Protein AF-A0A061NEZ5-F1 (afdb_monomer_lite)

Sequence (132 aa):
MSYAEHNWNIEEADEYIRWNTLDNDDWFDGEEPFKVACLNNAEETLLDLFALVLKDDEHPLIEIPVEAVYYFSATLAFRHNDTNKLAQQGISSFAIRGLSTTFKDWSRETLVEMIPHVFTALLDIVSQTAVV

Radius of gyration: 17.12 Å; chains: 1; bounding box: 44×35×51 Å

pLDDT: mean 74.14, std 15.91, range [35.22, 95.94]

Foldseek 3Di:
DDPDPPPDPVVVLVVLCVVPPPDQPLVVVDDPVLLVVLLVVLQVVVVVVCCVLQVDPLRPPDDDPSSSSSHRSSLVSVCPPPVNVCLLVVNQWDDDPHDIDGDDDSPNDDSVNSRPVVVVVVSVVVVVVSPD

Structure (mmCIF, N/CA/C/O backbone):
data_AF-A0A061NEZ5-F1
#
_entry.id   AF-A0A061NEZ5-F1
#
loop_
_atom_site.group_PDB
_atom_site.id
_atom_site.type_symbol
_atom_site.label_atom_id
_atom_site.label_alt_id
_atom_site.label_comp_id
_atom_site.label_asym_id
_atom_site.label_entity_id
_atom_site.label_seq_id
_atom_site.pdbx_PDB_ins_code
_atom_site.Cartn_x
_atom_site.Cartn_y
_atom_site.Cartn_z
_atom_site.occupancy
_atom_site.B_iso_or_equiv
_atom_site.auth_seq_id
_atom_site.auth_comp_id
_atom_site.auth_asym_id
_atom_site.auth_atom_id
_atom_site.pdbx_PDB_model_num
ATOM 1 N N . MET A 1 1 ? 9.518 -3.339 21.014 1.00 40.38 1 MET A N 1
ATOM 2 C CA . MET A 1 1 ? 8.460 -3.489 20.002 1.00 40.38 1 MET A CA 1
ATOM 3 C C . MET A 1 1 ? 8.714 -4.835 19.352 1.00 40.38 1 MET A C 1
ATOM 5 O O . MET A 1 1 ? 9.751 -4.999 18.727 1.00 40.38 1 MET A O 1
ATOM 9 N N . SER A 1 2 ? 7.917 -5.840 19.707 1.00 35.22 2 SER A N 1
ATOM 10 C CA . SER A 1 2 ? 8.035 -7.186 19.147 1.00 35.22 2 SER A CA 1
ATOM 11 C C . SER A 1 2 ? 7.237 -7.165 17.857 1.00 35.22 2 SER A C 1
ATOM 13 O O . SER A 1 2 ? 6.022 -7.025 17.940 1.00 35.22 2 SER A O 1
ATOM 15 N N . TYR A 1 3 ? 7.897 -7.234 16.703 1.00 41.59 3 TYR A N 1
ATOM 16 C CA . TYR A 1 3 ? 7.191 -7.453 15.445 1.00 41.59 3 TYR A CA 1
ATOM 17 C C . TYR A 1 3 ? 6.529 -8.823 15.568 1.00 41.59 3 TYR A C 1
ATOM 19 O O . TYR A 1 3 ? 7.223 -9.833 15.692 1.00 41.59 3 TYR A O 1
ATOM 27 N N . ALA A 1 4 ? 5.202 -8.856 15.667 1.00 47.31 4 ALA A N 1
ATOM 28 C CA . ALA A 1 4 ? 4.496 -10.096 15.416 1.00 47.31 4 ALA A CA 1
ATOM 29 C C . ALA A 1 4 ? 4.847 -10.467 13.973 1.00 47.31 4 ALA A C 1
ATOM 31 O O . ALA A 1 4 ? 4.671 -9.650 13.073 1.00 47.31 4 ALA A O 1
ATOM 32 N N . GLU A 1 5 ? 5.434 -11.642 13.762 1.00 51.34 5 GLU A N 1
ATOM 33 C CA . GLU A 1 5 ? 5.599 -12.192 12.420 1.00 51.34 5 GLU A CA 1
ATOM 34 C C . GLU A 1 5 ? 4.190 -12.484 11.891 1.00 51.34 5 GLU A C 1
ATOM 36 O O . GLU A 1 5 ? 3.670 -13.588 12.054 1.00 51.34 5 GLU A O 1
ATOM 41 N N . HIS A 1 6 ? 3.521 -11.463 11.349 1.00 62.28 6 HIS A N 1
ATOM 42 C CA . HIS A 1 6 ? 2.255 -11.644 10.661 1.00 62.28 6 HIS A CA 1
ATOM 43 C C . HIS A 1 6 ? 2.587 -12.382 9.368 1.00 62.28 6 HIS A C 1
ATOM 45 O O . HIS A 1 6 ? 3.169 -11.829 8.433 1.00 62.28 6 HIS A O 1
ATOM 51 N N . ASN A 1 7 ? 2.321 -13.685 9.358 1.00 79.94 7 ASN A N 1
ATOM 52 C CA . ASN A 1 7 ? 2.565 -14.510 8.190 1.00 79.94 7 ASN A CA 1
ATOM 53 C C . ASN A 1 7 ? 1.425 -14.276 7.197 1.00 79.94 7 ASN A C 1
ATOM 55 O O . ASN A 1 7 ? 0.380 -14.922 7.279 1.00 79.94 7 ASN A O 1
ATOM 59 N N . TRP A 1 8 ? 1.604 -13.300 6.311 1.00 89.50 8 TRP A N 1
ATOM 60 C CA . TRP A 1 8 ? 0.609 -12.950 5.307 1.00 89.50 8 TRP A CA 1
ATOM 61 C C . TRP A 1 8 ? 0.359 -14.101 4.335 1.00 89.50 8 TRP A C 1
ATOM 63 O O . TRP A 1 8 ? 1.290 -14.669 3.765 1.00 89.50 8 TRP A O 1
ATOM 73 N N . ASN A 1 9 ? -0.915 -14.399 4.092 1.00 92.69 9 ASN A N 1
ATOM 74 C CA . ASN A 1 9 ? -1.318 -15.277 3.006 1.00 92.69 9 ASN A CA 1
ATOM 75 C C . ASN A 1 9 ? -1.319 -14.494 1.685 1.00 92.69 9 ASN A C 1
ATOM 77 O O . ASN A 1 9 ? -2.265 -13.775 1.368 1.00 92.69 9 ASN A O 1
ATOM 81 N N . ILE A 1 10 ? -0.230 -14.608 0.924 1.00 92.88 10 ILE A N 1
ATOM 82 C CA . ILE A 1 10 ? -0.053 -13.849 -0.321 1.00 92.88 10 ILE A CA 1
ATOM 83 C C . ILE A 1 10 ? -1.046 -14.281 -1.403 1.00 92.88 10 ILE A C 1
ATOM 85 O O . ILE A 1 10 ? -1.489 -13.435 -2.173 1.00 92.88 10 ILE A O 1
ATOM 89 N N . GLU A 1 11 ? -1.443 -15.555 -1.445 1.00 94.00 11 GLU A N 1
ATOM 90 C CA . GLU A 1 11 ? -2.437 -16.033 -2.417 1.00 94.00 11 GLU A CA 1
ATOM 91 C C . GLU A 1 11 ? -3.805 -15.383 -2.179 1.00 94.00 11 GLU A C 1
ATOM 93 O O . GLU A 1 11 ? -4.457 -14.931 -3.118 1.00 94.00 11 GLU A O 1
ATOM 98 N N . GLU A 1 12 ? -4.209 -15.265 -0.916 1.00 94.38 12 GLU A N 1
ATOM 99 C CA . GLU A 1 12 ? -5.453 -14.596 -0.525 1.00 94.38 12 GLU A CA 1
ATOM 100 C C . GLU A 1 12 ? -5.411 -13.090 -0.816 1.00 94.38 12 GLU A C 1
ATOM 102 O O . GLU A 1 12 ? -6.363 -12.537 -1.373 1.00 94.38 12 GLU A O 1
ATOM 107 N N . ALA A 1 13 ? -4.283 -12.434 -0.521 1.00 92.44 13 ALA A N 1
ATOM 108 C CA . ALA A 1 13 ? -4.077 -11.033 -0.878 1.00 92.44 13 ALA A CA 1
ATOM 109 C C . ALA A 1 13 ? -4.138 -10.822 -2.404 1.00 92.44 13 ALA A C 1
ATOM 111 O O . ALA A 1 13 ? -4.790 -9.888 -2.874 1.00 92.44 13 ALA A O 1
ATOM 112 N N . ASP A 1 14 ? -3.513 -11.709 -3.186 1.00 95.31 14 ASP A N 1
ATOM 113 C CA . ASP A 1 14 ? -3.537 -11.681 -4.650 1.00 95.31 14 ASP A CA 1
ATOM 114 C C . ASP A 1 14 ? -4.964 -11.846 -5.198 1.00 95.31 14 ASP A C 1
ATOM 116 O O . ASP A 1 14 ? -5.363 -11.107 -6.104 1.00 95.31 14 ASP A O 1
ATOM 120 N N . GLU A 1 15 ? -5.755 -12.779 -4.661 1.00 95.94 15 GLU A N 1
ATOM 121 C CA . GLU A 1 15 ? -7.159 -12.946 -5.052 1.00 95.94 15 GLU A CA 1
ATOM 122 C C . GLU A 1 15 ? -7.984 -11.701 -4.729 1.00 95.94 15 GLU A C 1
ATOM 124 O O . GLU A 1 15 ? -8.711 -11.200 -5.594 1.00 95.94 15 GLU A O 1
ATOM 129 N N . TYR A 1 16 ? -7.852 -11.168 -3.515 1.00 94.25 16 TYR A N 1
ATOM 130 C CA . TYR A 1 16 ? -8.614 -9.999 -3.101 1.00 94.25 16 TYR A CA 1
ATOM 131 C C . TYR A 1 16 ? -8.276 -8.775 -3.962 1.00 94.25 16 TYR A C 1
ATOM 133 O O . TYR A 1 16 ? -9.178 -8.130 -4.505 1.00 94.25 16 TYR A O 1
ATOM 141 N N . ILE A 1 17 ? -6.988 -8.476 -4.140 1.00 93.62 17 ILE A N 1
ATOM 142 C CA . ILE A 1 17 ? -6.516 -7.310 -4.900 1.00 93.62 17 ILE A CA 1
ATOM 143 C C . ILE A 1 17 ? -6.924 -7.413 -6.373 1.00 93.62 17 ILE A C 1
ATOM 145 O O . ILE A 1 17 ? -7.377 -6.429 -6.958 1.00 93.62 17 ILE A O 1
ATOM 149 N N . ARG A 1 18 ? -6.868 -8.613 -6.968 1.00 93.56 18 ARG A N 1
ATOM 150 C CA . ARG A 1 18 ? -7.293 -8.838 -8.361 1.00 93.56 18 ARG A CA 1
ATOM 151 C C . ARG A 1 18 ? -8.717 -8.364 -8.637 1.00 93.56 18 ARG A C 1
ATOM 153 O O . ARG A 1 18 ? -8.986 -7.863 -9.728 1.00 93.56 18 ARG A O 1
ATOM 160 N N . TRP A 1 19 ? -9.624 -8.578 -7.688 1.00 92.44 19 TRP A N 1
ATOM 161 C CA . TRP A 1 19 ? -11.054 -8.346 -7.887 1.00 92.44 19 TRP A CA 1
ATOM 162 C C . TRP A 1 19 ? -11.565 -7.044 -7.282 1.00 92.44 19 TRP A C 1
ATOM 164 O O . TRP A 1 19 ? -12.638 -6.587 -7.677 1.00 92.44 19 TRP A O 1
ATOM 174 N N . ASN A 1 20 ? -10.821 -6.451 -6.349 1.00 89.44 20 ASN A N 1
ATOM 175 C CA . ASN A 1 20 ? -11.306 -5.314 -5.574 1.00 89.44 20 ASN A CA 1
ATOM 176 C C . ASN A 1 20 ? -10.527 -4.019 -5.817 1.00 89.44 20 ASN A C 1
ATOM 178 O O . ASN A 1 20 ? -11.029 -2.969 -5.428 1.00 89.44 20 ASN A O 1
ATOM 182 N N . THR A 1 21 ? -9.365 -4.037 -6.481 1.00 85.94 21 THR A N 1
ATOM 183 C CA . THR A 1 21 ? -8.628 -2.804 -6.809 1.00 85.94 21 THR A CA 1
ATOM 184 C C . THR A 1 21 ? -8.645 -2.520 -8.311 1.00 85.94 21 THR A C 1
ATOM 186 O O . THR A 1 21 ? -8.642 -3.425 -9.142 1.00 85.94 21 THR A O 1
ATOM 189 N N . LEU A 1 22 ? -8.718 -1.233 -8.666 1.00 81.44 22 LEU A N 1
ATOM 190 C CA . LEU A 1 22 ? -8.773 -0.785 -10.065 1.00 81.44 22 LEU A CA 1
ATOM 191 C C . LEU A 1 22 ? -7.399 -0.789 -10.743 1.00 81.44 22 LEU A C 1
ATOM 193 O O . LEU A 1 22 ? -7.316 -1.059 -11.936 1.00 81.44 22 LEU A O 1
ATOM 197 N N . ASP A 1 23 ? -6.355 -0.467 -9.982 1.00 81.25 23 ASP A N 1
ATOM 198 C CA . ASP A 1 23 ? -4.959 -0.511 -10.403 1.00 81.25 23 ASP A CA 1
ATOM 199 C C . ASP A 1 23 ? -4.241 -1.524 -9.503 1.00 81.25 23 ASP A C 1
ATOM 201 O O . ASP A 1 23 ? -4.233 -1.383 -8.274 1.00 81.25 23 ASP A O 1
ATOM 205 N N . ASN A 1 24 ? -3.755 -2.609 -10.101 1.00 90.81 24 ASN A N 1
ATOM 206 C CA . ASN A 1 24 ? -3.043 -3.688 -9.414 1.00 90.81 24 ASN A CA 1
ATOM 207 C C . ASN A 1 24 ? -1.793 -4.159 -10.160 1.00 90.81 24 ASN A C 1
ATOM 209 O O . ASN A 1 24 ? -1.171 -5.132 -9.728 1.00 90.81 24 ASN A O 1
ATOM 213 N N . ASP A 1 25 ? -1.396 -3.467 -11.228 1.00 88.69 25 ASP A N 1
ATOM 214 C CA . ASP A 1 25 ? -0.274 -3.888 -12.070 1.00 88.69 25 ASP A CA 1
ATOM 215 C C . ASP A 1 25 ? 1.024 -3.922 -11.247 1.00 88.69 25 ASP A C 1
ATOM 217 O O . ASP A 1 25 ? 1.684 -4.956 -11.155 1.00 88.69 25 ASP A O 1
ATOM 221 N N . ASP A 1 26 ? 1.314 -2.841 -10.515 1.00 89.38 26 ASP A N 1
ATOM 222 C CA . ASP A 1 26 ? 2.505 -2.736 -9.659 1.00 89.38 26 ASP A CA 1
ATOM 223 C C . ASP A 1 26 ? 2.520 -3.747 -8.494 1.00 89.38 26 ASP A C 1
ATOM 225 O O . ASP A 1 26 ? 3.587 -4.109 -7.994 1.00 89.38 26 ASP A O 1
ATOM 229 N N . TRP A 1 27 ? 1.350 -4.217 -8.043 1.00 92.88 27 TRP A N 1
ATOM 230 C CA . TRP A 1 27 ? 1.275 -5.283 -7.041 1.00 92.88 27 TRP A CA 1
ATOM 231 C C . TRP A 1 27 ? 1.678 -6.630 -7.646 1.00 92.88 27 TRP A C 1
ATOM 233 O O . TRP A 1 27 ? 2.478 -7.355 -7.053 1.00 92.88 27 TRP A O 1
ATOM 243 N N . PHE A 1 28 ? 1.145 -6.971 -8.824 1.00 94.00 28 PHE A N 1
ATOM 244 C CA . PHE A 1 28 ? 1.429 -8.249 -9.484 1.00 94.00 28 PHE A CA 1
ATOM 245 C C . PHE A 1 28 ? 2.833 -8.325 -10.092 1.00 94.00 28 PHE A C 1
ATOM 247 O O . PHE A 1 28 ? 3.384 -9.425 -10.160 1.00 94.00 28 PHE A O 1
ATOM 254 N N . ASP A 1 29 ? 3.424 -7.189 -10.458 1.00 92.19 29 ASP A N 1
ATOM 255 C CA . ASP A 1 29 ? 4.823 -7.096 -10.892 1.00 92.19 29 ASP A CA 1
ATOM 256 C C . ASP A 1 29 ? 5.819 -7.174 -9.716 1.00 92.19 29 ASP A C 1
ATOM 258 O O . ASP A 1 29 ? 7.012 -7.422 -9.913 1.00 92.19 29 ASP A O 1
ATOM 262 N N . GLY A 1 30 ? 5.343 -6.979 -8.482 1.00 88.00 30 GLY A N 1
ATOM 263 C CA . GLY A 1 30 ? 6.148 -7.027 -7.268 1.00 88.00 30 GLY A CA 1
ATOM 264 C C . GLY A 1 30 ? 6.520 -8.447 -6.826 1.00 88.00 30 GLY A C 1
ATOM 265 O O . GLY A 1 30 ? 5.691 -9.357 -6.794 1.00 88.00 30 GLY A O 1
ATOM 266 N N . GLU A 1 31 ? 7.770 -8.632 -6.396 1.00 90.50 31 GLU A N 1
ATOM 267 C CA . GLU A 1 31 ? 8.208 -9.875 -5.752 1.00 90.50 31 GLU A CA 1
ATOM 268 C C . GLU A 1 31 ? 7.620 -10.023 -4.337 1.00 90.50 31 GLU A C 1
ATOM 270 O O . GLU A 1 31 ? 7.268 -9.048 -3.669 1.00 90.50 31 GLU A O 1
ATOM 275 N N . GLU A 1 32 ? 7.567 -11.257 -3.835 1.00 89.50 32 GLU A N 1
ATOM 276 C CA . GLU A 1 32 ? 6.983 -11.587 -2.529 1.00 89.50 32 GLU A CA 1
ATOM 277 C C . GLU A 1 32 ? 7.526 -10.744 -1.353 1.00 89.50 32 GLU A C 1
ATOM 279 O O . GLU A 1 32 ? 6.713 -10.226 -0.582 1.00 89.50 32 GLU A O 1
ATOM 284 N N . PRO A 1 33 ? 8.847 -10.478 -1.219 1.00 89.56 33 PRO A N 1
ATOM 285 C CA . PRO A 1 33 ? 9.350 -9.622 -0.141 1.00 89.56 33 PRO A CA 1
ATOM 286 C C . PRO A 1 33 ? 8.814 -8.185 -0.201 1.00 89.56 33 PRO A C 1
ATOM 288 O O . PRO A 1 33 ? 8.613 -7.553 0.837 1.00 89.56 33 PRO A O 1
ATOM 291 N N . PHE A 1 34 ? 8.578 -7.661 -1.407 1.00 88.88 34 PHE A N 1
ATOM 292 C CA . PHE A 1 34 ? 7.991 -6.337 -1.600 1.00 88.88 34 PHE A CA 1
ATOM 293 C C . PHE A 1 34 ? 6.512 -6.331 -1.204 1.00 88.88 34 PHE A C 1
ATOM 295 O O . PHE A 1 34 ? 6.093 -5.456 -0.448 1.00 88.88 34 PHE A O 1
ATOM 302 N N . LYS A 1 35 ? 5.750 -7.349 -1.624 1.00 92.31 35 LYS A N 1
ATOM 303 C CA . LYS A 1 35 ? 4.343 -7.528 -1.231 1.00 92.31 35 LYS A CA 1
ATOM 304 C C . LYS A 1 35 ? 4.179 -7.588 0.290 1.00 92.31 35 LYS A C 1
ATOM 306 O O . LYS A 1 35 ? 3.355 -6.866 0.848 1.00 92.31 35 LYS A O 1
ATOM 311 N N . VAL A 1 36 ? 5.016 -8.377 0.970 1.00 92.00 36 VAL A N 1
ATOM 312 C CA . VAL A 1 36 ? 5.037 -8.469 2.441 1.00 92.00 36 VAL A CA 1
ATOM 313 C C . VAL A 1 36 ? 5.346 -7.116 3.082 1.00 92.00 36 VAL A C 1
ATOM 315 O O . VAL A 1 36 ? 4.673 -6.714 4.029 1.00 92.00 36 VAL A O 1
ATOM 318 N N . ALA A 1 37 ? 6.324 -6.374 2.556 1.00 88.31 37 ALA A N 1
ATOM 319 C CA . ALA A 1 37 ? 6.633 -5.041 3.065 1.00 88.31 37 ALA A CA 1
ATOM 320 C C . ALA A 1 37 ? 5.444 -4.076 2.910 1.00 88.31 37 ALA A C 1
ATOM 322 O O . ALA A 1 37 ? 5.142 -3.336 3.849 1.00 88.31 37 ALA A O 1
ATOM 323 N N . CYS A 1 38 ? 4.747 -4.100 1.771 1.00 89.88 38 CYS A N 1
ATOM 324 C CA . CYS A 1 38 ? 3.537 -3.308 1.555 1.00 89.88 38 CYS A CA 1
ATOM 325 C C . CYS A 1 38 ? 2.423 -3.671 2.544 1.00 89.88 38 CYS A C 1
ATOM 327 O O . CYS A 1 38 ? 1.791 -2.766 3.080 1.00 89.88 38 CYS A O 1
ATOM 329 N N . LEU A 1 39 ? 2.207 -4.959 2.823 1.00 91.81 39 LEU A N 1
ATOM 330 C CA . LEU A 1 39 ? 1.196 -5.417 3.783 1.00 91.81 39 LEU A CA 1
ATOM 331 C C . LEU A 1 39 ? 1.517 -4.981 5.218 1.00 91.81 39 LEU A C 1
ATOM 333 O O . LEU A 1 39 ? 0.658 -4.410 5.881 1.00 91.81 39 LEU A O 1
ATOM 337 N N . ASN A 1 40 ? 2.767 -5.147 5.661 1.00 88.44 40 ASN A N 1
ATOM 338 C CA . ASN A 1 40 ? 3.199 -4.707 6.993 1.00 88.44 40 ASN A CA 1
ATOM 339 C C . ASN A 1 40 ? 3.018 -3.193 7.178 1.00 88.44 40 ASN A C 1
ATOM 341 O O . ASN A 1 40 ? 2.469 -2.744 8.179 1.00 88.44 40 ASN A O 1
ATOM 345 N N . ASN A 1 41 ? 3.447 -2.393 6.194 1.00 87.31 41 ASN A N 1
ATOM 346 C CA . ASN A 1 41 ? 3.298 -0.936 6.269 1.00 87.31 41 ASN A CA 1
ATOM 347 C C . ASN A 1 41 ? 1.826 -0.513 6.188 1.00 87.31 41 ASN A C 1
ATOM 349 O O . ASN A 1 41 ? 1.442 0.475 6.814 1.00 87.31 41 ASN A O 1
ATOM 353 N N . ALA A 1 42 ? 1.005 -1.238 5.424 1.00 88.50 42 ALA A N 1
ATOM 354 C CA . ALA A 1 42 ? -0.426 -0.985 5.350 1.00 88.50 42 ALA A CA 1
ATOM 355 C C . ALA A 1 42 ? -1.109 -1.242 6.698 1.00 88.50 42 ALA A C 1
ATOM 357 O O . ALA A 1 42 ? -1.853 -0.381 7.163 1.00 88.50 42 ALA A O 1
ATOM 358 N N . GLU A 1 43 ? -0.821 -2.377 7.340 1.00 87.25 43 GLU A N 1
ATOM 359 C CA . GLU A 1 43 ? -1.340 -2.717 8.667 1.00 87.25 43 GLU A CA 1
ATOM 360 C C . GLU A 1 43 ? -0.934 -1.661 9.703 1.00 87.25 43 GLU A C 1
ATOM 362 O O . GLU A 1 43 ? -1.807 -1.094 10.358 1.00 87.25 43 GLU A O 1
ATOM 367 N N . GLU A 1 44 ? 0.358 -1.323 9.800 1.00 84.38 44 GLU A N 1
ATOM 368 C CA . GLU A 1 44 ? 0.845 -0.314 10.754 1.00 84.38 44 GLU A CA 1
ATOM 369 C C . GLU A 1 44 ? 0.212 1.065 10.519 1.00 84.38 44 GLU A C 1
ATOM 371 O O . GLU A 1 44 ? -0.250 1.707 11.462 1.00 84.38 44 GLU A O 1
ATOM 376 N N . THR A 1 45 ? 0.119 1.508 9.261 1.00 83.06 45 THR A N 1
ATOM 377 C CA . THR A 1 45 ? -0.480 2.812 8.927 1.00 83.06 45 THR A CA 1
ATOM 378 C C . THR A 1 45 ? -1.961 2.857 9.297 1.00 83.06 45 THR A C 1
ATOM 380 O O . THR A 1 45 ? -2.439 3.861 9.831 1.00 83.06 45 THR A O 1
ATOM 383 N N . LEU A 1 46 ? -2.700 1.780 9.015 1.00 82.88 46 LEU A N 1
ATOM 384 C CA . LEU A 1 46 ? -4.111 1.695 9.372 1.00 82.88 46 LEU A CA 1
ATOM 385 C C . LEU A 1 46 ? -4.275 1.628 10.897 1.00 82.88 46 LEU A C 1
ATOM 387 O O . LEU A 1 46 ? -5.133 2.332 11.423 1.00 82.88 46 LEU A O 1
ATOM 391 N N . LEU A 1 47 ? -3.439 0.872 11.618 1.00 80.69 47 LEU A N 1
ATOM 392 C CA . LEU A 1 47 ? -3.435 0.836 13.088 1.00 80.69 47 LEU A CA 1
ATOM 393 C C . LEU A 1 47 ? -3.229 2.222 13.689 1.00 80.69 47 LEU A C 1
ATOM 395 O O . LEU A 1 47 ? -4.014 2.626 14.548 1.00 80.69 47 LEU A O 1
ATOM 399 N N . ASP A 1 48 ? -2.233 2.966 13.216 1.00 79.25 48 ASP A N 1
ATOM 400 C CA . ASP A 1 48 ? -1.962 4.321 13.694 1.00 79.25 48 ASP A CA 1
ATOM 401 C C . ASP A 1 48 ? -3.134 5.270 13.412 1.00 79.25 48 ASP A C 1
ATOM 403 O O . ASP A 1 48 ? -3.534 6.050 14.282 1.00 79.25 48 ASP A O 1
ATOM 407 N N . LEU A 1 49 ? -3.736 5.182 12.223 1.00 75.56 49 LEU A N 1
ATOM 408 C CA . LEU A 1 49 ? -4.901 5.985 11.858 1.00 75.56 49 LEU A CA 1
ATOM 409 C C . LEU A 1 49 ? -6.117 5.659 12.735 1.00 75.56 49 LEU A C 1
ATOM 411 O O . LEU A 1 49 ? -6.739 6.560 13.301 1.00 75.56 49 LEU A O 1
ATOM 415 N N . PHE A 1 50 ? -6.464 4.379 12.862 1.00 72.50 50 PHE A N 1
ATOM 416 C CA . PHE A 1 50 ? -7.606 3.949 13.661 1.00 72.50 50 PHE A CA 1
ATOM 417 C C . PHE A 1 50 ? -7.381 4.237 15.149 1.00 72.50 50 PHE A C 1
ATOM 419 O O . PHE A 1 50 ? -8.322 4.638 15.830 1.00 72.50 50 PHE A O 1
ATOM 426 N N . ALA A 1 51 ? -6.146 4.154 15.650 1.00 70.12 51 ALA A N 1
ATOM 427 C CA . ALA A 1 51 ? -5.805 4.531 17.023 1.00 70.12 51 ALA A CA 1
ATOM 428 C C . ALA A 1 51 ? -5.964 6.033 17.307 1.00 70.12 51 ALA A C 1
ATOM 430 O O . ALA A 1 51 ? -6.107 6.417 18.470 1.00 70.12 51 ALA A O 1
ATOM 431 N N . LEU A 1 52 ? -5.934 6.886 16.279 1.00 65.81 52 LEU A N 1
ATOM 432 C CA . LEU A 1 52 ? -6.216 8.317 16.408 1.00 65.81 52 LEU A CA 1
ATOM 433 C C . LEU A 1 52 ? -7.720 8.618 16.421 1.00 65.81 52 LEU A C 1
ATOM 435 O O . LEU A 1 52 ? -8.132 9.538 17.124 1.00 65.81 52 LEU A O 1
ATOM 439 N N . VAL A 1 53 ? -8.525 7.866 15.664 1.00 63.22 53 VAL A N 1
ATOM 440 C CA . VAL A 1 53 ? -9.964 8.138 15.482 1.00 63.22 53 VAL A CA 1
ATOM 441 C C . V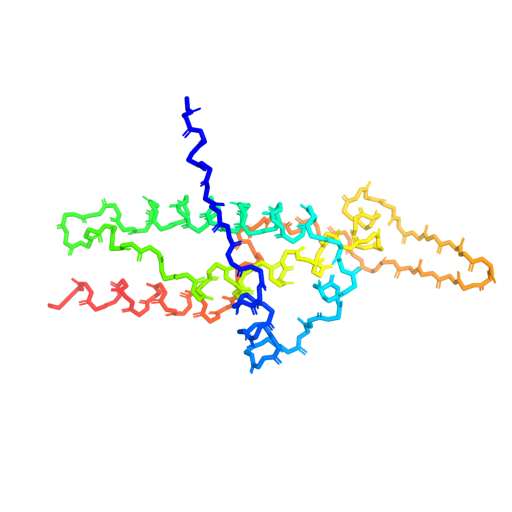AL A 1 53 ? -10.839 7.396 16.497 1.00 63.22 53 VAL A C 1
ATOM 443 O O . VAL A 1 53 ? -11.815 7.954 16.985 1.00 63.22 53 VAL A O 1
ATOM 446 N N . LEU A 1 54 ? -10.484 6.161 16.855 1.00 60.69 54 LEU A N 1
ATOM 447 C CA . LEU A 1 54 ? -11.271 5.269 17.720 1.00 60.69 54 LEU A CA 1
ATOM 448 C C . LEU A 1 54 ? -10.828 5.329 19.192 1.00 60.69 54 LEU A C 1
ATOM 450 O O . LEU A 1 54 ? -10.995 4.387 19.957 1.00 60.69 54 LEU A O 1
ATOM 454 N N . LYS A 1 55 ? -10.205 6.434 19.608 1.00 54.66 55 LYS A N 1
ATOM 455 C CA . LYS A 1 55 ? -9.658 6.599 20.961 1.00 54.66 55 LYS A CA 1
ATOM 456 C C . LYS A 1 55 ? -10.680 7.161 21.952 1.00 54.66 55 LYS A C 1
ATOM 458 O O . LYS A 1 55 ? -10.314 7.971 22.802 1.00 54.66 55 LYS A O 1
ATOM 463 N N . ASP A 1 56 ? -11.935 6.747 21.823 1.00 55.56 56 ASP A N 1
ATOM 464 C CA . ASP A 1 56 ? -13.011 7.108 22.744 1.00 55.56 56 ASP A CA 1
ATOM 465 C C . ASP A 1 56 ? -13.664 5.835 23.296 1.00 55.56 56 ASP A C 1
ATOM 467 O O . ASP A 1 56 ? -13.762 4.832 22.586 1.00 55.56 56 ASP A O 1
ATOM 471 N N . ASP A 1 57 ? -14.098 5.862 24.561 1.00 57.28 57 ASP A N 1
ATOM 472 C CA . ASP A 1 57 ? -14.620 4.687 25.295 1.00 57.28 57 ASP A CA 1
ATOM 473 C C . ASP A 1 57 ? -15.837 4.025 24.602 1.00 57.28 57 ASP A C 1
ATOM 475 O O . ASP A 1 57 ? -16.199 2.887 24.906 1.00 57.28 57 ASP A O 1
ATOM 479 N N . GLU A 1 58 ? -16.458 4.726 23.651 1.00 58.12 58 GLU A N 1
ATOM 480 C CA . GLU A 1 58 ? -17.617 4.278 22.877 1.00 58.12 58 GLU A CA 1
ATOM 481 C C . GLU A 1 58 ? -17.255 3.395 21.670 1.00 58.12 58 GLU A C 1
ATOM 483 O O . GLU A 1 58 ? -18.092 2.610 21.222 1.00 58.12 58 GLU A O 1
ATOM 488 N N . HIS A 1 59 ? -16.025 3.486 21.149 1.00 56.00 59 HIS A N 1
ATOM 489 C CA . HIS A 1 59 ? -15.602 2.787 19.930 1.00 56.00 59 HIS A CA 1
ATOM 490 C C . HIS A 1 59 ? -14.273 2.067 20.166 1.00 56.00 59 HIS A C 1
ATOM 492 O O . HIS A 1 59 ? -13.233 2.546 19.723 1.00 56.00 59 HIS A O 1
ATOM 498 N N . PRO A 1 60 ? -14.264 0.915 20.863 1.00 58.78 60 PRO A N 1
ATOM 499 C CA . PRO A 1 60 ? -13.041 0.140 21.025 1.00 58.78 60 PRO A CA 1
ATOM 500 C C . PRO A 1 60 ? -12.452 -0.199 19.652 1.00 58.78 60 PRO A C 1
ATOM 502 O O . PRO A 1 60 ? -13.188 -0.388 18.688 1.00 58.78 60 PRO A O 1
ATOM 505 N N . LEU A 1 61 ? -11.124 -0.277 19.564 1.00 59.44 61 LEU A N 1
ATOM 506 C CA . LEU A 1 61 ? -10.411 -0.655 18.344 1.00 59.44 61 LEU A CA 1
ATOM 507 C C . LEU A 1 61 ? -10.752 -2.118 18.019 1.00 59.44 61 LEU A C 1
ATOM 509 O O . LEU A 1 61 ? -10.121 -3.050 18.517 1.00 59.44 61 LEU A O 1
ATOM 513 N N . ILE A 1 62 ? -11.833 -2.313 17.266 1.00 60.62 62 ILE A N 1
ATOM 514 C CA . ILE A 1 62 ? -12.232 -3.607 16.722 1.00 60.62 62 ILE A CA 1
ATOM 515 C C . ILE A 1 62 ? -11.192 -3.917 15.649 1.00 60.62 62 ILE A C 1
ATOM 517 O O . ILE A 1 62 ? -10.885 -3.045 14.840 1.00 60.62 62 ILE A O 1
ATOM 521 N N . GLU A 1 63 ? -10.592 -5.103 15.717 1.00 69.19 63 GLU A N 1
ATOM 522 C CA . GLU A 1 63 ? -9.537 -5.575 14.813 1.00 69.19 63 GLU A CA 1
ATOM 523 C C . GLU A 1 63 ? -9.700 -5.056 13.378 1.00 69.19 63 GLU A C 1
ATOM 525 O O . GLU A 1 63 ? -10.794 -5.083 12.810 1.00 69.19 63 GLU A O 1
ATOM 530 N N . ILE A 1 64 ? -8.601 -4.578 12.791 1.00 73.88 64 ILE A N 1
ATOM 531 C CA . ILE A 1 64 ? -8.619 -4.075 11.419 1.00 73.88 64 ILE A CA 1
ATOM 532 C C . ILE A 1 64 ? -8.941 -5.243 10.484 1.00 73.88 64 ILE A C 1
ATOM 534 O O . ILE A 1 64 ? -8.235 -6.252 10.530 1.00 73.88 64 ILE A O 1
ATOM 538 N N . PRO A 1 65 ? -9.965 -5.120 9.619 1.00 82.81 65 PRO A N 1
ATOM 539 C CA . PRO A 1 65 ? -10.268 -6.149 8.635 1.00 82.81 65 PRO A CA 1
ATOM 540 C C . PRO A 1 65 ? -9.060 -6.408 7.736 1.00 82.81 65 PRO A C 1
ATOM 542 O O . PRO A 1 65 ? -8.439 -5.466 7.236 1.00 82.81 65 PRO A O 1
ATOM 545 N N . VAL A 1 66 ? -8.738 -7.675 7.487 1.00 86.81 66 VAL A N 1
ATOM 546 C CA . VAL A 1 66 ? -7.572 -8.045 6.670 1.00 86.81 66 VAL A CA 1
ATOM 547 C C . VAL A 1 66 ? -7.711 -7.513 5.235 1.00 86.81 66 VAL A C 1
ATOM 549 O O . VAL A 1 66 ? -6.750 -7.069 4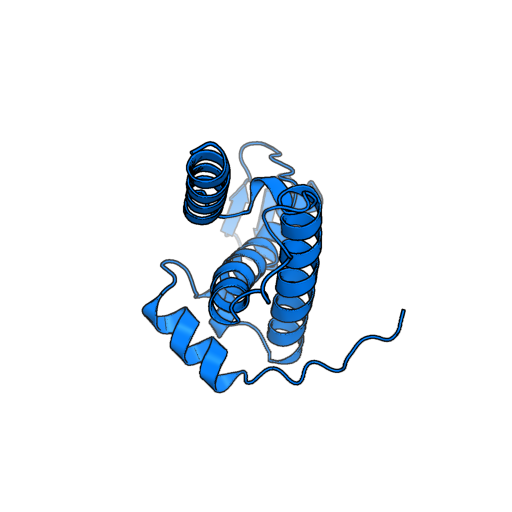.610 1.00 86.81 66 VAL A O 1
ATOM 552 N N . GLU A 1 67 ? -8.950 -7.436 4.754 1.00 88.38 67 GLU A N 1
ATOM 553 C CA . GLU A 1 67 ? -9.342 -6.905 3.454 1.00 88.38 67 GLU A CA 1
ATOM 554 C C . GLU A 1 67 ? -8.988 -5.420 3.295 1.00 88.38 67 GLU A C 1
ATOM 556 O O . GLU A 1 67 ? -8.644 -4.965 2.199 1.00 88.38 67 GLU A O 1
ATOM 561 N N . ALA A 1 68 ? -9.041 -4.655 4.392 1.00 86.00 68 ALA A N 1
ATOM 562 C CA . ALA A 1 68 ? -8.624 -3.256 4.415 1.00 86.00 68 ALA A CA 1
ATOM 563 C C . ALA A 1 68 ? -7.121 -3.127 4.158 1.00 86.00 68 ALA A C 1
ATOM 565 O O . ALA A 1 68 ? -6.689 -2.270 3.382 1.00 86.00 68 ALA A O 1
ATOM 566 N N . VAL A 1 69 ? -6.342 -4.016 4.779 1.00 90.12 69 VAL A N 1
ATOM 567 C CA . VAL A 1 69 ? -4.890 -4.080 4.612 1.00 90.12 69 VAL A CA 1
ATOM 568 C C . VAL A 1 69 ? -4.543 -4.432 3.167 1.00 90.12 69 VAL A C 1
ATOM 570 O O . VAL A 1 69 ? -3.715 -3.749 2.568 1.00 90.12 69 VAL A O 1
ATOM 573 N N . TYR A 1 70 ? -5.224 -5.414 2.567 1.00 92.75 70 TYR A N 1
ATOM 574 C CA . TYR A 1 70 ? -5.012 -5.802 1.164 1.00 92.75 70 TYR A CA 1
ATOM 575 C C . TYR A 1 70 ? -5.341 -4.678 0.181 1.00 92.75 70 TYR A C 1
ATOM 577 O O . TYR A 1 70 ? -4.602 -4.420 -0.768 1.00 92.75 70 TYR A O 1
ATOM 585 N N . TYR A 1 71 ? -6.447 -3.968 0.404 1.00 89.56 71 TYR A N 1
ATOM 586 C CA . TYR A 1 71 ? -6.812 -2.854 -0.465 1.00 89.56 71 TYR A CA 1
ATOM 587 C C . TYR A 1 71 ? -5.766 -1.730 -0.401 1.00 89.56 71 TYR A C 1
ATOM 589 O O . TYR A 1 71 ? -5.361 -1.166 -1.424 1.00 89.56 71 TYR A O 1
ATOM 597 N N . PHE A 1 72 ? -5.312 -1.393 0.807 1.00 88.25 72 PHE A N 1
ATOM 598 C CA . PHE A 1 72 ? -4.345 -0.320 0.991 1.00 88.25 72 PHE A CA 1
ATOM 599 C C . PHE A 1 72 ? -2.934 -0.718 0.533 1.00 88.25 72 PHE A C 1
ATOM 601 O O . PHE A 1 72 ? -2.226 0.111 -0.045 1.00 88.25 72 PHE A O 1
ATOM 608 N N . SER A 1 73 ? -2.541 -1.986 0.677 1.00 90.44 73 SER A N 1
ATOM 609 C CA . SER A 1 73 ? -1.238 -2.473 0.210 1.00 90.44 73 SER A CA 1
ATOM 610 C C . SER A 1 73 ? -1.071 -2.341 -1.307 1.00 90.44 73 SER A C 1
ATOM 612 O O . SER A 1 73 ? 0.015 -1.975 -1.757 1.00 90.44 73 SER A O 1
ATOM 614 N N . ALA A 1 74 ? -2.134 -2.531 -2.095 1.00 90.38 74 ALA A N 1
ATOM 615 C CA . ALA A 1 74 ? -2.112 -2.274 -3.538 1.00 90.38 74 ALA A CA 1
ATOM 616 C C . ALA A 1 74 ? -1.850 -0.790 -3.864 1.00 90.38 74 ALA A C 1
ATOM 618 O O . ALA A 1 74 ? -1.079 -0.467 -4.767 1.00 90.38 74 ALA A O 1
ATOM 619 N N . THR A 1 75 ? -2.422 0.124 -3.072 1.00 87.38 75 THR A N 1
ATOM 620 C CA . THR A 1 75 ? -2.180 1.573 -3.212 1.00 87.38 75 THR A CA 1
ATOM 621 C C . THR A 1 75 ? -0.721 1.923 -2.891 1.00 87.38 75 THR A C 1
ATOM 623 O O . THR A 1 75 ? -0.096 2.733 -3.585 1.00 87.38 75 THR A O 1
ATOM 626 N N . LEU A 1 76 ? -0.143 1.280 -1.869 1.00 86.62 76 LEU A N 1
ATOM 627 C CA . LEU A 1 76 ? 1.275 1.425 -1.532 1.00 86.62 76 LEU A CA 1
ATOM 628 C C . LEU A 1 76 ? 2.187 0.852 -2.622 1.00 86.62 76 LEU A C 1
ATOM 630 O O . LEU A 1 76 ? 3.204 1.474 -2.931 1.00 86.62 76 LEU A O 1
ATOM 634 N N . ALA A 1 77 ? 1.825 -0.286 -3.221 1.00 87.75 77 ALA A N 1
ATOM 635 C CA . ALA A 1 77 ? 2.588 -0.899 -4.305 1.00 87.75 77 ALA A CA 1
ATOM 636 C C . ALA A 1 77 ? 2.707 0.047 -5.508 1.00 87.75 77 ALA A C 1
ATOM 638 O O . ALA A 1 77 ? 3.823 0.341 -5.938 1.00 87.75 77 ALA A O 1
ATOM 639 N N . PHE A 1 78 ? 1.586 0.625 -5.954 1.00 85.25 78 PHE A N 1
ATOM 640 C CA . PHE A 1 78 ? 1.575 1.633 -7.017 1.00 85.25 78 PHE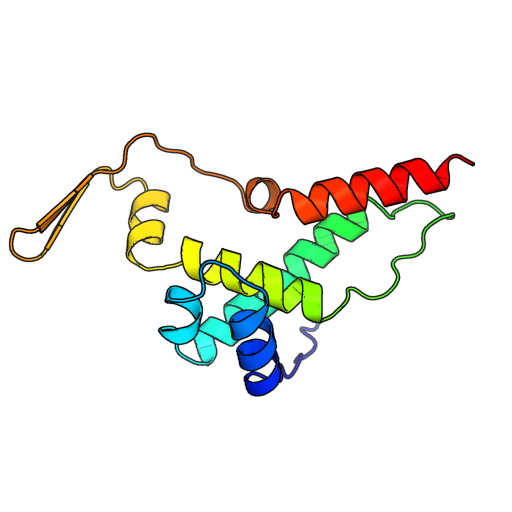 A CA 1
ATOM 641 C C . PHE A 1 78 ? 2.484 2.826 -6.693 1.00 85.25 78 PHE A C 1
ATOM 643 O O . PHE A 1 78 ? 3.327 3.251 -7.491 1.00 85.25 78 PHE A O 1
ATOM 650 N N . ARG A 1 79 ? 2.367 3.389 -5.487 1.00 77.94 79 ARG A N 1
ATOM 651 C CA . ARG A 1 79 ? 3.124 4.600 -5.145 1.00 77.94 79 ARG A CA 1
ATOM 652 C C . ARG A 1 79 ? 4.615 4.347 -4.950 1.00 77.94 79 ARG A C 1
ATOM 654 O O . ARG A 1 79 ? 5.426 5.230 -5.232 1.00 77.94 79 ARG A O 1
ATOM 661 N N . HIS A 1 80 ? 4.979 3.175 -4.452 1.00 80.00 80 HIS A N 1
ATOM 662 C CA . HIS A 1 80 ? 6.368 2.792 -4.243 1.00 80.00 80 HIS A CA 1
ATOM 663 C C . HIS A 1 80 ? 6.935 1.980 -5.409 1.00 80.00 80 HIS A C 1
ATOM 665 O O . HIS A 1 80 ? 7.997 1.368 -5.260 1.00 80.00 80 HIS A O 1
ATOM 671 N N . ASN A 1 81 ? 6.306 2.035 -6.585 1.00 79.06 81 ASN A N 1
ATOM 672 C CA . ASN A 1 81 ? 6.945 1.592 -7.814 1.00 79.06 81 ASN A CA 1
ATOM 673 C C . ASN A 1 81 ? 8.171 2.469 -8.133 1.00 79.06 81 ASN A C 1
ATOM 675 O O . ASN A 1 81 ? 8.331 3.589 -7.630 1.00 79.06 81 ASN A O 1
ATOM 679 N N . ASP A 1 82 ? 9.087 1.951 -8.945 1.00 75.88 82 ASP A N 1
ATOM 680 C CA . ASP A 1 82 ? 10.384 2.600 -9.156 1.00 75.88 82 ASP A CA 1
ATOM 681 C C . ASP A 1 82 ? 10.261 3.983 -9.802 1.00 75.88 82 ASP A C 1
ATOM 683 O O . ASP A 1 82 ? 10.988 4.906 -9.436 1.00 75.88 82 ASP A O 1
ATOM 687 N N . THR A 1 83 ? 9.289 4.172 -10.692 1.00 71.56 83 THR A N 1
ATOM 688 C CA . THR A 1 83 ? 9.032 5.468 -11.333 1.00 71.56 83 THR A CA 1
ATOM 689 C C . THR A 1 83 ? 8.544 6.507 -10.317 1.00 71.56 83 THR A C 1
ATOM 691 O O . THR A 1 83 ? 9.052 7.630 -10.275 1.00 71.56 83 THR A O 1
ATOM 694 N N . ASN A 1 84 ? 7.603 6.135 -9.454 1.00 74.06 84 ASN A N 1
ATOM 695 C CA . ASN A 1 84 ? 7.004 7.015 -8.457 1.00 74.06 84 ASN A CA 1
ATOM 696 C C . ASN A 1 84 ? 7.949 7.282 -7.273 1.00 74.06 84 ASN A C 1
ATOM 698 O O . ASN A 1 84 ? 7.953 8.393 -6.734 1.00 74.06 84 ASN A O 1
ATOM 702 N N . LYS A 1 85 ? 8.838 6.341 -6.925 1.00 77.38 85 LYS A N 1
ATOM 703 C CA . LYS A 1 85 ? 9.953 6.584 -5.989 1.00 77.38 85 LYS A CA 1
ATOM 704 C C . LYS A 1 85 ? 10.867 7.710 -6.475 1.00 77.38 85 LYS A C 1
ATOM 706 O O . LYS A 1 85 ? 11.239 8.573 -5.679 1.00 77.38 85 LYS A O 1
ATOM 711 N N . LEU A 1 86 ? 11.212 7.740 -7.767 1.00 78.31 86 LEU A N 1
ATOM 712 C CA . LEU A 1 86 ? 12.036 8.816 -8.337 1.00 78.31 86 LEU A CA 1
ATOM 713 C C . LEU A 1 86 ? 11.331 10.175 -8.198 1.00 78.31 86 LEU A C 1
ATOM 715 O O . LEU A 1 86 ? 11.960 11.157 -7.796 1.00 78.31 86 LEU A O 1
ATOM 719 N N . ALA A 1 87 ? 10.015 10.217 -8.429 1.00 72.56 87 ALA A N 1
ATOM 720 C CA . ALA A 1 87 ? 9.212 11.417 -8.197 1.00 72.56 87 ALA A CA 1
ATOM 721 C C . ALA A 1 87 ? 9.241 11.859 -6.719 1.00 72.56 87 ALA A C 1
ATOM 723 O O . ALA A 1 87 ? 9.482 13.031 -6.425 1.00 72.56 87 ALA A O 1
ATOM 724 N N . GLN A 1 88 ? 9.073 10.926 -5.772 1.00 70.25 88 GLN A N 1
ATOM 725 C CA . GLN A 1 88 ? 9.135 11.210 -4.328 1.00 70.25 88 GLN A CA 1
ATOM 726 C C . GLN A 1 88 ? 10.512 11.721 -3.870 1.00 70.25 88 GLN A C 1
ATOM 728 O O . GLN A 1 88 ? 10.603 12.547 -2.953 1.00 70.25 88 GLN A O 1
ATOM 733 N N . GLN A 1 89 ? 11.587 11.266 -4.515 1.00 76.75 89 GLN A N 1
ATOM 734 C CA . GLN A 1 89 ? 12.958 11.725 -4.266 1.00 76.75 89 GLN A CA 1
ATOM 735 C C . GLN A 1 89 ? 13.248 13.119 -4.853 1.00 76.75 89 GLN A C 1
ATOM 737 O O . GLN A 1 89 ? 14.337 13.653 -4.648 1.00 76.75 89 GLN A O 1
ATOM 742 N N . GLY A 1 90 ? 12.278 13.739 -5.533 1.00 71.81 90 GLY A N 1
ATOM 743 C CA . GLY A 1 90 ? 12.401 15.086 -6.089 1.00 71.81 90 GLY A CA 1
ATOM 744 C C . GLY A 1 90 ? 13.045 15.129 -7.474 1.00 71.81 90 GLY A C 1
ATOM 745 O O . GLY A 1 90 ? 13.465 16.200 -7.918 1.00 71.81 90 GLY A O 1
ATOM 746 N N . ILE A 1 91 ? 13.130 13.993 -8.172 1.00 76.56 91 ILE A N 1
ATOM 747 C CA . ILE A 1 91 ? 13.574 13.966 -9.567 1.00 76.56 91 ILE A CA 1
ATOM 748 C C . ILE A 1 91 ? 12.438 14.524 -10.425 1.00 76.56 91 ILE A C 1
ATOM 750 O O . ILE A 1 91 ? 11.349 13.964 -10.468 1.00 76.56 91 ILE A O 1
ATOM 754 N N . SER A 1 92 ? 12.689 15.640 -11.110 1.00 76.31 92 SER A N 1
ATOM 755 C CA . SER A 1 92 ? 11.684 16.336 -11.928 1.00 76.31 92 SER A CA 1
ATOM 756 C C . SER A 1 92 ? 11.463 15.692 -13.299 1.00 76.31 92 SER A C 1
ATOM 758 O O . SER A 1 92 ? 10.374 15.774 -13.867 1.00 76.31 92 SER A O 1
ATOM 760 N N . SER A 1 93 ? 12.494 15.047 -13.844 1.00 80.50 93 SER A N 1
ATOM 761 C CA . SER A 1 93 ? 12.426 14.297 -15.097 1.00 80.50 93 SER A CA 1
ATOM 762 C C . SER A 1 93 ? 13.563 13.283 -15.179 1.00 80.50 93 SER A C 1
ATOM 764 O O . SER A 1 93 ? 14.654 13.518 -14.655 1.00 80.50 93 SER A O 1
ATOM 766 N N . PHE A 1 94 ? 13.317 12.164 -15.852 1.00 80.50 94 PHE A N 1
ATOM 767 C CA . PHE A 1 94 ? 14.357 11.203 -16.211 1.00 80.50 94 PHE A CA 1
ATOM 768 C C . PHE A 1 94 ? 14.077 10.614 -17.596 1.00 80.50 94 PHE A C 1
ATOM 770 O O . PHE A 1 94 ? 12.953 10.670 -18.101 1.00 80.50 94 PHE A O 1
ATOM 777 N N . ALA A 1 95 ? 15.119 10.084 -18.238 1.00 82.38 95 ALA A N 1
ATOM 778 C CA . ALA A 1 95 ? 15.011 9.487 -19.561 1.00 82.38 95 ALA A CA 1
ATOM 779 C C . ALA A 1 95 ? 15.719 8.133 -19.613 1.00 82.38 95 ALA A C 1
ATOM 781 O O . ALA A 1 95 ? 16.872 8.009 -19.197 1.00 82.38 95 ALA A O 1
ATOM 782 N N . ILE A 1 96 ? 15.042 7.128 -20.168 1.00 78.69 96 ILE A N 1
ATOM 783 C CA . ILE A 1 96 ? 15.595 5.790 -20.390 1.00 78.69 96 ILE A CA 1
ATOM 784 C C . ILE A 1 96 ? 15.434 5.463 -21.871 1.00 78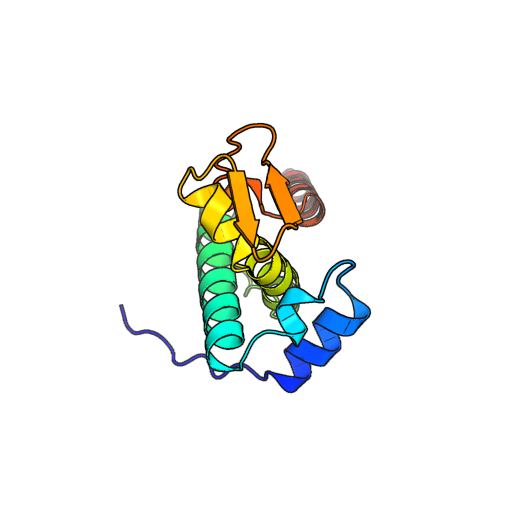.69 96 ILE A C 1
ATOM 786 O O . ILE A 1 96 ? 14.326 5.429 -22.399 1.00 78.69 96 ILE A O 1
ATOM 790 N N . ARG A 1 97 ? 16.560 5.236 -22.561 1.00 79.75 97 ARG A N 1
ATOM 791 C CA . ARG A 1 97 ? 16.606 4.823 -23.981 1.00 79.75 97 ARG A CA 1
ATOM 792 C C . ARG A 1 97 ? 15.755 5.690 -24.933 1.00 79.75 97 ARG A C 1
ATOM 794 O O . ARG A 1 97 ? 15.221 5.187 -25.913 1.00 79.75 97 ARG A O 1
ATOM 801 N N . GLY A 1 98 ? 15.655 6.993 -24.667 1.00 74.12 98 GLY A N 1
ATOM 802 C CA . GLY A 1 98 ? 14.947 7.952 -25.524 1.00 74.12 98 GLY A CA 1
ATOM 803 C C . GLY A 1 98 ? 13.472 8.179 -25.180 1.00 74.12 98 GLY A C 1
ATOM 804 O O . GLY A 1 98 ? 12.888 9.118 -25.715 1.00 74.12 98 GLY A O 1
ATOM 805 N N . LEU A 1 99 ? 12.886 7.405 -24.258 1.00 77.12 99 LEU A N 1
ATOM 806 C CA . LEU A 1 99 ? 11.642 7.800 -23.597 1.00 77.12 99 LEU A CA 1
ATOM 807 C C . LEU A 1 99 ? 11.975 8.766 -22.459 1.00 77.12 99 LEU A C 1
ATOM 809 O O . LEU A 1 99 ? 12.850 8.472 -21.643 1.00 77.12 99 LEU A O 1
ATOM 813 N N . SER A 1 100 ? 11.292 9.908 -22.413 1.00 80.00 100 SER A N 1
ATOM 814 C CA . SER A 1 100 ? 11.434 10.909 -21.356 1.00 80.00 100 SER A CA 1
ATOM 815 C C . SER A 1 100 ? 10.127 11.014 -20.583 1.00 80.00 100 SER A C 1
ATOM 817 O O . SER A 1 100 ? 9.073 11.228 -21.180 1.00 80.00 100 SER A O 1
ATOM 819 N N . THR A 1 101 ? 10.225 10.890 -19.262 1.00 79.81 101 THR A N 1
ATOM 820 C CA . THR A 1 101 ? 9.111 11.090 -18.334 1.00 79.81 101 THR A CA 1
ATOM 821 C C . THR A 1 101 ? 9.373 12.359 -17.535 1.00 79.81 101 THR A C 1
ATOM 823 O O . THR A 1 101 ? 10.475 12.557 -17.017 1.00 79.81 101 THR A O 1
ATOM 826 N N . THR A 1 102 ? 8.361 13.218 -17.439 1.00 79.25 102 THR A N 1
ATOM 827 C CA . THR A 1 102 ? 8.415 14.479 -16.691 1.00 79.25 102 THR A CA 1
ATOM 828 C C . THR A 1 102 ? 7.283 14.494 -15.682 1.00 79.25 102 THR A C 1
ATOM 830 O O . THR A 1 102 ? 6.126 14.291 -16.053 1.00 79.25 102 THR A O 1
ATOM 833 N N . PHE A 1 103 ? 7.603 14.767 -14.422 1.00 77.12 103 PHE A N 1
ATOM 834 C CA . PHE A 1 103 ? 6.603 14.897 -13.370 1.00 77.12 103 PHE A CA 1
ATOM 835 C C . PHE A 1 103 ? 6.106 16.340 -13.310 1.00 77.12 103 PHE A C 1
ATOM 837 O O . PHE A 1 103 ? 6.896 17.287 -13.296 1.00 77.12 103 PHE A O 1
ATOM 844 N N . LYS A 1 104 ? 4.785 16.519 -13.307 1.00 65.69 104 LYS A N 1
ATOM 845 C CA . LYS A 1 104 ? 4.146 17.826 -13.158 1.00 65.69 104 LYS A CA 1
ATOM 846 C C . LYS A 1 104 ? 3.693 17.953 -11.706 1.00 65.69 104 LYS A C 1
ATOM 848 O O . LYS A 1 104 ? 2.863 17.172 -11.274 1.00 65.69 104 LYS A O 1
ATOM 853 N N . ASP A 1 105 ? 4.259 18.929 -11.005 1.00 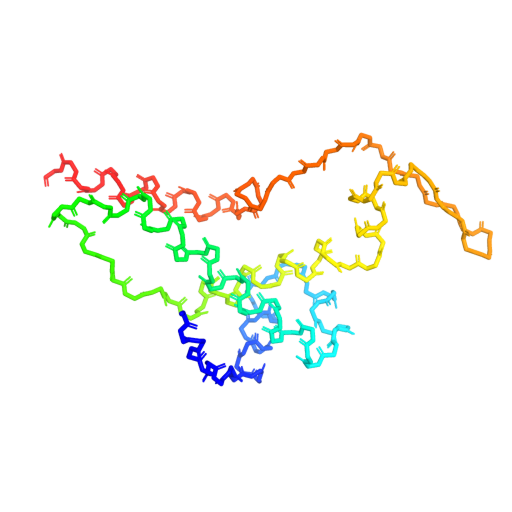56.78 105 ASP A N 1
ATOM 854 C CA . ASP A 1 105 ? 4.071 19.198 -9.576 1.00 56.78 105 ASP A CA 1
ATOM 855 C C . ASP A 1 105 ? 4.521 18.088 -8.596 1.00 56.78 105 ASP A C 1
ATOM 857 O O . ASP A 1 105 ? 3.965 17.005 -8.484 1.00 56.78 105 ASP A O 1
ATOM 861 N N . TRP A 1 106 ? 5.550 18.441 -7.830 1.00 56.66 106 TRP A N 1
ATOM 862 C CA . TRP A 1 106 ? 6.043 17.962 -6.534 1.00 56.66 106 TRP A CA 1
ATOM 863 C C . TRP A 1 106 ? 4.977 17.790 -5.430 1.00 56.66 106 TRP A C 1
ATOM 865 O O . TRP A 1 106 ? 5.122 18.297 -4.316 1.00 56.66 106 TRP A O 1
ATOM 875 N N . SER A 1 107 ? 3.927 17.014 -5.692 1.00 52.12 107 SER A N 1
ATOM 876 C CA . SER A 1 107 ? 3.029 16.541 -4.636 1.00 52.12 107 SER A CA 1
ATOM 877 C C . SER A 1 107 ? 3.735 15.444 -3.825 1.00 52.12 107 SER A C 1
ATOM 879 O O . SER A 1 107 ? 3.651 14.246 -4.12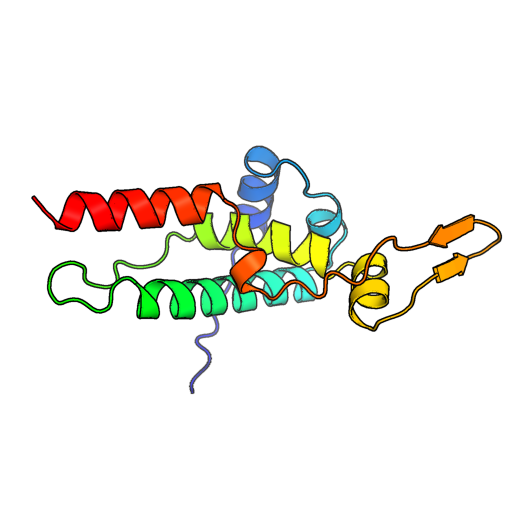0 1.00 52.12 107 SER A O 1
ATOM 881 N N . ARG A 1 108 ? 4.521 15.852 -2.819 1.00 54.69 108 ARG A N 1
ATOM 882 C CA . ARG A 1 108 ? 4.965 14.959 -1.736 1.00 54.69 108 ARG A CA 1
ATOM 883 C C . ARG A 1 108 ? 3.755 14.665 -0.855 1.00 54.69 108 ARG A C 1
ATOM 885 O O . ARG A 1 108 ? 3.629 15.247 0.215 1.00 54.69 108 ARG A O 1
ATOM 892 N N . GLU A 1 109 ? 2.872 13.798 -1.330 1.00 59.62 109 GLU A N 1
ATOM 893 C CA . GLU A 1 109 ? 1.735 13.353 -0.526 1.00 59.62 109 GLU A CA 1
ATOM 894 C C . GLU A 1 109 ? 2.254 12.492 0.621 1.00 59.62 109 GLU A C 1
ATOM 896 O O . GLU A 1 109 ? 3.102 11.610 0.439 1.00 59.62 109 GLU A O 1
ATOM 901 N N . THR A 1 110 ? 1.791 12.808 1.819 1.00 57.75 110 THR A N 1
ATOM 902 C CA . THR A 1 110 ? 2.015 12.015 3.024 1.00 57.75 110 THR A CA 1
ATOM 903 C C . THR A 1 110 ? 1.152 10.756 2.982 1.00 57.75 110 THR A C 1
ATOM 905 O O . THR A 1 110 ? 0.086 10.755 2.379 1.00 57.75 110 THR A O 1
ATOM 908 N N . LEU A 1 111 ? 1.580 9.677 3.647 1.00 55.72 111 LEU A N 1
ATOM 909 C CA . LEU A 1 111 ? 0.857 8.391 3.655 1.00 55.72 111 LEU A CA 1
ATOM 910 C C . LEU A 1 111 ? -0.623 8.527 4.064 1.00 55.72 111 LEU A C 1
ATOM 912 O O . LEU A 1 111 ? -1.467 7.793 3.564 1.00 55.72 111 LEU A O 1
ATOM 916 N N . VAL A 1 112 ? -0.943 9.504 4.918 1.00 58.81 112 VAL A N 1
ATOM 917 C CA . VAL A 1 112 ? -2.314 9.815 5.357 1.00 58.81 112 VAL A CA 1
ATOM 918 C C . VAL A 1 112 ? -3.168 10.395 4.223 1.00 58.81 112 VAL A C 1
ATOM 920 O O . VAL A 1 112 ? -4.343 10.061 4.110 1.00 58.81 112 VAL A O 1
ATOM 923 N N . GLU A 1 113 ? -2.590 11.220 3.348 1.00 63.25 113 GLU A N 1
ATOM 924 C CA . GLU A 1 113 ? -3.278 11.784 2.174 1.00 63.25 113 GLU A CA 1
ATOM 925 C C . GLU A 1 113 ? -3.548 10.726 1.093 1.00 63.25 113 GLU A C 1
ATOM 927 O O . GLU A 1 113 ? -4.341 10.952 0.184 1.00 63.25 113 GLU A O 1
ATOM 932 N N . MET A 1 114 ? -2.900 9.564 1.201 1.00 59.03 114 MET A N 1
ATOM 933 C CA . MET A 1 114 ? -3.007 8.458 0.252 1.00 59.03 114 MET A CA 1
ATOM 934 C C . MET A 1 114 ? -4.051 7.414 0.639 1.00 59.03 114 MET A C 1
ATOM 936 O O . MET A 1 114 ? -4.278 6.466 -0.113 1.00 59.03 114 MET A O 1
ATOM 940 N N . ILE A 1 115 ? -4.680 7.567 1.803 1.00 62.03 115 ILE A N 1
ATOM 941 C CA . ILE A 1 115 ? -5.769 6.696 2.224 1.00 62.03 115 ILE A CA 1
ATOM 942 C C . ILE A 1 115 ? -6.937 6.924 1.255 1.00 62.03 115 ILE A C 1
ATOM 944 O O . ILE A 1 115 ? -7.412 8.056 1.141 1.00 62.03 115 ILE A O 1
ATOM 948 N N . PRO A 1 116 ? -7.409 5.885 0.537 1.00 57.78 116 PRO A N 1
ATOM 949 C CA . PRO A 1 116 ? -8.487 6.034 -0.430 1.00 57.78 116 PRO A CA 1
ATOM 950 C C . PRO A 1 116 ? -9.689 6.751 0.189 1.00 57.78 116 PRO A C 1
ATOM 952 O O . PRO A 1 116 ? -10.096 6.421 1.300 1.00 57.78 116 PRO A O 1
ATOM 955 N N . HIS A 1 117 ? -10.313 7.682 -0.541 1.00 53.66 117 HIS A N 1
ATOM 956 C CA . HIS A 1 117 ? -11.448 8.467 -0.026 1.00 53.66 117 HIS A CA 1
ATOM 957 C C . HIS A 1 117 ? -12.615 7.615 0.510 1.00 53.66 117 HIS A C 1
ATOM 959 O O . HIS A 1 117 ? -13.399 8.068 1.343 1.00 53.66 117 HIS A O 1
ATOM 965 N N . VAL A 1 118 ? -12.723 6.365 0.051 1.00 49.19 118 VAL A N 1
ATOM 966 C CA . VAL A 1 118 ? -13.685 5.381 0.562 1.00 49.19 118 VAL A CA 1
ATOM 967 C C . VAL A 1 118 ? -13.438 5.080 2.047 1.00 49.19 118 VAL A C 1
ATOM 969 O O . VAL A 1 118 ? -14.391 5.003 2.815 1.00 49.19 118 VAL A O 1
ATOM 972 N N . PHE A 1 119 ? -12.177 4.996 2.480 1.00 57.31 119 PHE A N 1
ATOM 973 C CA . PHE A 1 119 ? -11.810 4.812 3.886 1.00 57.31 119 PHE A CA 1
ATOM 974 C C . PHE A 1 119 ? -12.099 6.051 4.731 1.00 57.31 119 PHE A C 1
ATOM 976 O O . PHE A 1 119 ? -12.650 5.920 5.820 1.00 57.31 119 PHE A O 1
ATOM 983 N N . THR A 1 120 ? -11.809 7.256 4.227 1.00 57.47 120 THR A N 1
ATOM 984 C CA . THR A 1 120 ? -12.167 8.492 4.946 1.00 57.47 120 THR A CA 1
ATOM 985 C C . THR A 1 120 ? -13.681 8.638 5.098 1.00 57.47 120 THR A C 1
ATOM 987 O O . THR A 1 120 ? -14.154 9.003 6.166 1.00 57.47 120 THR A O 1
ATOM 990 N N . ALA A 1 121 ? -14.459 8.273 4.072 1.00 53.81 121 ALA A N 1
ATOM 991 C CA . ALA A 1 121 ? -15.918 8.291 4.148 1.00 53.81 121 ALA A CA 1
ATOM 992 C C . ALA A 1 121 ? -16.468 7.254 5.145 1.00 53.81 121 ALA A C 1
ATOM 994 O O . ALA A 1 121 ? -17.442 7.535 5.841 1.00 53.81 121 ALA A O 1
ATOM 995 N N . LEU A 1 122 ? -15.843 6.074 5.249 1.00 54.94 122 LEU A N 1
ATOM 996 C CA . LEU A 1 122 ? -16.194 5.076 6.265 1.00 54.94 122 LEU A CA 1
ATOM 997 C C . LEU A 1 122 ? -15.883 5.575 7.684 1.00 54.94 122 LEU A C 1
ATOM 999 O O . LEU A 1 122 ? -16.717 5.407 8.570 1.00 54.94 122 LEU A O 1
ATOM 1003 N N . LEU A 1 123 ? -14.745 6.244 7.896 1.00 58.12 123 LEU A N 1
ATOM 1004 C CA . LEU A 1 123 ? -14.406 6.879 9.179 1.00 58.12 123 LEU A CA 1
ATOM 1005 C C . LEU A 1 123 ? -15.405 7.986 9.558 1.00 58.12 123 LEU A C 1
ATOM 1007 O O . LEU A 1 123 ? -15.844 8.057 10.707 1.00 58.12 123 LEU A O 1
ATOM 1011 N N . ASP A 1 124 ? -15.819 8.809 8.594 1.00 55.22 124 ASP A N 1
ATOM 1012 C CA . ASP A 1 124 ? -16.825 9.854 8.815 1.00 55.22 124 ASP A CA 1
ATOM 1013 C C . ASP A 1 124 ? -18.198 9.265 9.171 1.00 55.22 124 ASP A C 1
ATOM 1015 O O . ASP A 1 124 ? -18.884 9.779 10.052 1.00 55.22 124 ASP A O 1
ATOM 1019 N N . ILE A 1 125 ? -18.603 8.160 8.539 1.00 55.72 125 ILE A N 1
ATOM 1020 C CA . ILE A 1 125 ? -19.872 7.486 8.859 1.00 55.72 125 ILE A CA 1
ATOM 1021 C C . ILE A 1 125 ? -19.822 6.847 10.253 1.00 55.72 125 ILE A C 1
ATOM 1023 O O . ILE A 1 125 ? -20.783 6.976 11.016 1.00 55.72 125 ILE A O 1
ATOM 1027 N N . VAL A 1 126 ? -18.718 6.186 10.615 1.00 56.91 126 VAL A N 1
ATOM 1028 C CA . VAL A 1 126 ? -18.552 5.587 11.951 1.00 56.91 126 VAL A CA 1
ATOM 1029 C C . VAL A 1 126 ? -18.552 6.676 13.029 1.00 56.91 126 VAL A C 1
ATOM 1031 O O . VAL A 1 126 ? -19.280 6.550 14.010 1.00 56.91 126 VAL A O 1
ATOM 1034 N N . SER A 1 127 ? -17.851 7.794 12.811 1.00 54.47 127 SER A N 1
ATOM 1035 C CA . SER A 1 127 ? -17.855 8.922 13.756 1.00 54.47 127 SER A CA 1
ATOM 1036 C C . SER A 1 127 ? -19.204 9.647 13.856 1.00 54.47 127 SER A C 1
ATOM 1038 O O . SER A 1 127 ? -19.535 10.164 14.917 1.00 54.47 127 SER A O 1
ATOM 1040 N N . GLN A 1 128 ? -20.026 9.663 12.801 1.00 50.78 128 GLN A N 1
ATOM 1041 C CA . GLN A 1 128 ? -21.382 10.233 12.859 1.00 50.78 128 GLN A CA 1
ATOM 1042 C C . GLN A 1 128 ? -22.402 9.302 13.524 1.00 50.78 128 GLN A C 1
ATOM 1044 O O . GLN A 1 128 ? -23.364 9.780 14.124 1.00 50.78 128 GLN A O 1
ATOM 1049 N N . THR A 1 129 ? -22.196 7.986 13.443 1.00 47.47 129 THR A N 1
ATOM 1050 C CA . THR A 1 129 ? -23.074 6.995 14.090 1.00 47.47 129 THR A CA 1
ATOM 1051 C C . THR A 1 129 ? -22.824 6.920 15.603 1.00 47.47 129 THR A C 1
ATOM 1053 O O . THR A 1 129 ? -23.731 6.566 16.348 1.00 47.47 129 THR A O 1
ATOM 1056 N N . ALA A 1 130 ? -21.642 7.345 16.058 1.00 44.16 130 ALA A N 1
ATOM 1057 C CA . ALA A 1 130 ? -21.279 7.501 17.467 1.00 44.16 130 ALA A CA 1
ATOM 1058 C C . ALA A 1 130 ? -22.117 8.543 18.235 1.00 44.16 130 ALA A C 1
ATOM 1060 O O . ALA A 1 130 ? -22.198 8.490 19.454 1.00 44.16 130 ALA A O 1
ATOM 1061 N N . VAL A 1 131 ? -22.730 9.512 17.543 1.00 40.72 131 VAL A N 1
ATOM 1062 C CA . VAL A 1 131 ? -23.372 10.687 18.171 1.00 40.72 131 VAL A CA 1
ATOM 1063 C C . VAL A 1 131 ? -24.895 10.508 18.347 1.00 40.72 131 VAL A C 1
ATOM 1065 O O . VAL A 1 131 ? -25.620 11.493 18.503 1.00 40.72 131 VAL A O 1
ATOM 1068 N N . VAL A 1 132 ? -25.421 9.275 18.326 1.00 37.81 132 VAL A N 1
ATOM 1069 C CA . VAL A 1 132 ? -26.871 9.004 18.471 1.00 37.81 132 VAL A CA 1
ATOM 1070 C C . VAL A 1 132 ? -27.182 8.057 19.621 1.00 37.81 132 VAL A C 1
ATOM 1072 O O . VAL A 1 132 ? -26.638 6.934 19.629 1.00 37.81 132 VAL A O 1
#

Secondary structure (DSSP, 8-state):
---------HHHHHHHHHHH-S--HHHHTS-HHHHHHHHHHHHHHHHHHHHHHS-STTS------HHHHHHHHHHHHHHTSHHHHHHHTT--EEEETTEEEE--S-----GGGGS-HHHHHHHHHHHHHTT-